Protein AF-A0A963QC70-F1 (afdb_monomer)

Foldseek 3Di:
DDDPVHHDDDFDWDWDVVLWAFQPVPPRHIDTDTFTADPVRHHDPPTVVVVVVVVQVVQVVVVDDDDDDDDDDDFAFPDDPVRCVVVVNPDTHGPDPDDDPPDPVSCVVVVVVNCCVQVRCVNRVNHDDD

Structure (mmCIF, N/CA/C/O backbone):
data_AF-A0A963QC70-F1
#
_entry.id   AF-A0A963QC70-F1
#
loop_
_atom_site.group_PDB
_atom_site.id
_atom_site.type_symbol
_atom_site.label_atom_id
_atom_site.label_alt_id
_atom_site.label_comp_id
_atom_site.label_asym_id
_atom_site.label_entity_id
_atom_site.label_seq_id
_atom_site.pdbx_PDB_ins_code
_atom_site.Cartn_x
_atom_site.Cartn_y
_atom_site.Cartn_z
_atom_site.occupancy
_atom_site.B_iso_or_equiv
_atom_site.auth_seq_id
_atom_site.auth_comp_id
_atom_site.auth_asym_id
_atom_site.auth_atom_id
_atom_site.pdbx_PDB_model_num
ATOM 1 N N . ALA A 1 1 ? 9.496 -6.532 24.627 1.00 61.44 1 ALA A N 1
ATOM 2 C CA . ALA A 1 1 ? 9.927 -5.597 23.567 1.00 61.44 1 ALA A CA 1
ATOM 3 C C . ALA A 1 1 ? 10.618 -6.413 22.484 1.00 61.44 1 ALA A C 1
ATOM 5 O O . ALA A 1 1 ? 11.363 -7.314 22.840 1.00 61.44 1 ALA A O 1
ATOM 6 N N . THR A 1 2 ? 10.335 -6.157 21.206 1.00 69.56 2 THR A N 1
ATOM 7 C CA . THR A 1 2 ? 11.002 -6.816 20.068 1.00 69.56 2 THR A CA 1
ATOM 8 C C . THR A 1 2 ? 12.117 -5.915 19.545 1.00 69.56 2 THR A C 1
ATOM 10 O O . THR A 1 2 ? 11.980 -4.691 19.591 1.00 69.56 2 THR A O 1
ATOM 13 N N . GLY A 1 3 ? 13.211 -6.484 19.046 1.00 75.44 3 GLY A N 1
ATOM 14 C CA . GLY A 1 3 ? 14.312 -5.707 18.475 1.00 75.44 3 GLY A CA 1
ATOM 15 C C . GLY A 1 3 ? 15.633 -6.463 18.474 1.00 75.44 3 GLY A C 1
ATOM 16 O O . GLY A 1 3 ? 15.717 -7.573 18.985 1.00 75.44 3 GLY A O 1
ATOM 17 N N . TRP A 1 4 ? 16.686 -5.835 17.951 1.00 78.75 4 TRP A N 1
ATOM 18 C CA . TRP A 1 4 ? 18.007 -6.448 17.737 1.00 78.75 4 TRP A CA 1
ATOM 19 C C . TRP A 1 4 ? 18.613 -7.156 18.958 1.00 78.75 4 TRP A C 1
ATOM 21 O O . TRP A 1 4 ? 19.391 -8.086 18.798 1.00 78.75 4 TRP A O 1
ATOM 31 N N . GLN A 1 5 ? 18.235 -6.748 20.172 1.00 83.94 5 GLN A N 1
ATOM 32 C CA . GLN A 1 5 ? 18.703 -7.362 21.419 1.00 83.94 5 GLN A CA 1
ATOM 33 C C . GLN A 1 5 ? 17.877 -8.579 21.879 1.00 83.94 5 GLN A C 1
ATOM 35 O O . GLN A 1 5 ? 18.369 -9.374 22.667 1.00 83.94 5 GLN A O 1
ATOM 40 N N . HIS A 1 6 ? 16.622 -8.707 21.435 1.00 79.00 6 HIS A N 1
ATOM 41 C CA . HIS A 1 6 ? 15.651 -9.700 21.935 1.00 79.00 6 HIS A CA 1
ATOM 42 C C . HIS A 1 6 ? 15.057 -10.568 20.809 1.00 79.00 6 HIS A C 1
ATOM 44 O O . HIS A 1 6 ? 14.216 -11.426 21.064 1.00 79.00 6 HIS A O 1
ATOM 50 N N . GLY A 1 7 ? 15.473 -10.328 19.563 1.00 82.31 7 GLY A N 1
ATOM 51 C CA . GLY A 1 7 ? 14.911 -10.945 18.370 1.00 82.31 7 GLY A CA 1
ATOM 52 C C . GLY A 1 7 ? 13.529 -10.404 17.987 1.00 82.31 7 GLY A C 1
ATOM 53 O O . GLY A 1 7 ? 13.002 -9.444 18.566 1.00 82.31 7 GLY A O 1
ATOM 54 N N . PHE A 1 8 ? 12.954 -11.048 16.973 1.00 82.38 8 PHE A N 1
ATOM 55 C CA . PHE A 1 8 ? 11.604 -10.810 16.470 1.00 82.38 8 PHE A CA 1
ATOM 56 C C . PHE A 1 8 ? 10.824 -12.125 16.584 1.00 82.38 8 PHE A C 1
ATOM 58 O O . PHE A 1 8 ? 10.846 -12.917 15.645 1.00 82.38 8 PHE A O 1
ATOM 65 N N . PRO A 1 9 ? 10.231 -12.416 17.756 1.00 85.94 9 PRO A N 1
ATOM 66 C CA . PRO A 1 9 ? 9.439 -13.623 17.935 1.00 85.94 9 PRO A CA 1
ATOM 67 C C . PRO A 1 9 ? 8.168 -13.571 17.086 1.00 85.94 9 PRO A C 1
ATOM 69 O O . PRO A 1 9 ? 7.696 -12.488 16.721 1.00 85.94 9 PRO A O 1
ATOM 72 N N . ASP A 1 10 ? 7.594 -14.745 16.840 1.00 89.69 10 ASP A N 1
ATOM 73 C CA . ASP A 1 10 ? 6.301 -14.871 16.180 1.00 89.69 10 ASP A CA 1
ATOM 74 C C . ASP A 1 10 ? 5.216 -14.075 16.917 1.00 89.69 10 ASP A C 1
ATOM 76 O O . ASP A 1 10 ? 5.202 -13.969 18.148 1.00 89.69 10 ASP A O 1
ATOM 80 N N . ALA A 1 11 ? 4.273 -13.540 16.145 1.00 91.06 11 ALA A N 1
ATOM 81 C CA . ALA A 1 11 ? 3.096 -12.852 16.653 1.00 91.06 11 ALA A CA 1
ATOM 82 C C . ALA A 1 11 ? 1.831 -13.557 16.162 1.00 91.06 11 ALA A C 1
ATOM 84 O O . ALA A 1 11 ? 1.731 -13.946 14.998 1.00 91.06 11 ALA A O 1
ATOM 85 N N . LEU A 1 12 ? 0.831 -13.678 17.038 1.00 95.75 12 LEU A N 1
ATOM 86 C CA . LEU A 1 12 ? -0.485 -14.156 16.629 1.00 95.75 12 LEU A CA 1
ATOM 87 C C . LEU A 1 12 ? -1.162 -13.087 15.773 1.00 95.75 12 LEU A C 1
ATOM 89 O O . LEU A 1 12 ? -1.258 -11.929 16.180 1.00 95.75 12 LEU A O 1
ATOM 93 N N . ALA A 1 13 ? -1.671 -13.484 14.610 1.00 96.19 13 ALA A N 1
ATOM 94 C CA . ALA A 1 13 ? -2.451 -12.626 13.732 1.00 96.19 13 ALA A CA 1
ATOM 95 C C . ALA A 1 13 ? -3.920 -13.062 13.738 1.00 96.19 13 ALA A C 1
ATOM 97 O O . ALA A 1 13 ? -4.235 -14.234 13.539 1.00 96.19 13 ALA A O 1
ATOM 98 N N . ARG A 1 14 ? -4.829 -12.107 13.946 1.00 97.44 14 ARG A N 1
ATOM 99 C CA . ARG A 1 14 ? -6.272 -12.300 13.781 1.00 97.44 14 ARG A CA 1
ATOM 100 C C . ARG A 1 14 ? -6.715 -11.638 12.485 1.00 97.44 14 ARG A C 1
ATOM 102 O O . ARG A 1 14 ? -6.487 -10.443 12.313 1.00 97.44 14 ARG A O 1
ATOM 109 N N . LEU A 1 15 ? -7.354 -12.401 11.602 1.00 97.75 15 LEU A N 1
ATOM 110 C CA . LEU A 1 15 ? -7.885 -11.881 10.342 1.00 97.75 15 LEU A CA 1
ATOM 111 C C . LEU A 1 15 ? -9.098 -10.975 10.581 1.00 97.75 15 LEU A C 1
ATOM 113 O O . LEU A 1 15 ? -9.936 -11.249 11.439 1.00 97.75 15 LEU A O 1
ATOM 117 N N . ASP A 1 16 ? -9.179 -9.911 9.792 1.00 97.44 16 ASP A N 1
ATOM 118 C CA . ASP A 1 16 ? -10.293 -8.973 9.736 1.00 97.44 16 ASP A CA 1
ATOM 119 C C . ASP A 1 16 ? -11.146 -9.307 8.503 1.00 97.44 16 ASP A C 1
ATOM 121 O O . ASP A 1 16 ? -10.790 -8.965 7.371 1.00 97.44 16 ASP A O 1
ATOM 125 N N . LEU A 1 17 ? -12.239 -10.048 8.707 1.00 97.31 17 LEU A N 1
ATOM 126 C CA . LEU A 1 17 ? -13.059 -10.576 7.610 1.00 97.31 17 LEU A CA 1
ATOM 127 C C . LEU A 1 17 ? -13.760 -9.474 6.805 1.00 97.31 17 LEU A C 1
ATOM 129 O O . LEU A 1 17 ? -14.027 -9.673 5.622 1.00 97.31 17 LEU A O 1
ATOM 133 N N . ASP A 1 18 ? -13.964 -8.293 7.392 1.00 97.69 18 ASP A N 1
ATOM 134 C CA . ASP A 1 18 ? -14.555 -7.140 6.702 1.00 97.69 18 ASP A CA 1
ATOM 135 C C . ASP A 1 18 ? -13.622 -6.579 5.614 1.00 97.69 18 ASP A C 1
ATOM 137 O O . ASP A 1 18 ? -14.042 -5.833 4.731 1.00 97.69 18 ASP A O 1
ATOM 141 N N . THR A 1 19 ? -12.342 -6.965 5.640 1.00 97.25 19 THR A N 1
ATOM 142 C CA . THR A 1 19 ? -11.330 -6.543 4.659 1.00 97.25 19 THR A CA 1
ATOM 143 C C . THR A 1 19 ? -11.175 -7.507 3.481 1.00 97.25 19 THR A C 1
ATOM 145 O O . THR A 1 19 ? -10.269 -7.332 2.664 1.00 97.25 19 THR A O 1
ATOM 148 N N . ALA A 1 20 ? -12.047 -8.515 3.380 1.00 97.25 20 ALA A N 1
ATOM 149 C CA . ALA A 1 20 ? -11.987 -9.542 2.348 1.00 97.25 20 ALA A CA 1
ATOM 150 C C . ALA A 1 20 ? -12.027 -8.965 0.919 1.00 97.25 20 ALA A C 1
ATOM 152 O O . ALA A 1 20 ? -12.945 -8.230 0.511 1.00 97.25 20 ALA A O 1
ATOM 153 N N . ARG A 1 21 ? -11.035 -9.364 0.123 1.00 97.19 21 ARG A N 1
ATOM 154 C CA . ARG A 1 21 ? -10.925 -9.083 -1.315 1.00 97.19 21 ARG A CA 1
ATOM 155 C C . ARG A 1 21 ? -10.125 -10.184 -2.007 1.00 97.19 21 ARG A C 1
ATOM 157 O O . ARG A 1 21 ? -9.378 -10.892 -1.349 1.00 97.19 21 ARG A O 1
ATOM 164 N N . ASN A 1 22 ? -10.265 -10.309 -3.322 1.00 97.88 22 ASN A N 1
ATOM 165 C CA . ASN A 1 22 ? -9.528 -11.295 -4.115 1.00 97.88 22 ASN A CA 1
ATOM 166 C C . ASN A 1 22 ? -8.469 -10.579 -4.944 1.00 97.88 22 ASN A C 1
ATOM 168 O O . ASN A 1 22 ? -8.766 -9.520 -5.489 1.00 97.88 22 ASN A O 1
ATOM 172 N N . ILE A 1 23 ? -7.265 -11.139 -5.044 1.00 98.00 23 ILE A N 1
ATOM 173 C CA . ILE A 1 23 ? -6.161 -10.556 -5.815 1.00 98.00 23 ILE A CA 1
ATOM 174 C C . ILE A 1 23 ? -6.367 -10.876 -7.309 1.00 98.00 23 ILE A C 1
ATOM 176 O O . ILE A 1 23 ? -6.202 -12.031 -7.707 1.00 98.00 23 ILE A O 1
ATOM 180 N N . PRO A 1 24 ? -6.720 -9.896 -8.163 1.00 97.31 24 PRO A N 1
ATOM 181 C CA . PRO A 1 24 ? -7.147 -10.186 -9.534 1.00 97.31 24 PRO A CA 1
ATOM 182 C C . PRO A 1 24 ? -5.996 -10.633 -10.449 1.00 97.31 24 PRO A C 1
ATOM 184 O O . PRO A 1 24 ? -6.232 -11.361 -11.409 1.00 97.31 24 PRO A O 1
ATOM 187 N N . TRP A 1 25 ? -4.754 -10.249 -10.142 1.00 96.06 25 TRP A N 1
ATOM 188 C CA . TRP A 1 25 ? -3.552 -10.672 -10.878 1.00 96.06 25 TRP A CA 1
ATOM 189 C C . TRP A 1 25 ? -2.920 -11.970 -10.358 1.00 96.06 25 TRP A C 1
ATOM 191 O O . TRP A 1 25 ? -1.937 -12.432 -10.926 1.00 96.06 25 TRP A O 1
ATOM 201 N N . ASP A 1 26 ? -3.469 -12.565 -9.299 1.00 97.12 26 ASP A N 1
ATOM 202 C CA . ASP A 1 26 ? -2.945 -13.785 -8.680 1.00 97.12 26 ASP A CA 1
ATOM 203 C C . ASP A 1 26 ? -4.076 -14.800 -8.500 1.00 97.12 26 ASP A C 1
ATOM 205 O O . ASP A 1 26 ? -4.532 -15.050 -7.393 1.00 97.12 26 ASP A O 1
ATOM 209 N N . ALA A 1 27 ? -4.617 -15.306 -9.612 1.00 96.75 27 ALA A N 1
ATOM 210 C CA . ALA A 1 27 ? -5.639 -16.362 -9.637 1.00 96.75 27 ALA A CA 1
ATOM 211 C C . ALA A 1 27 ? -6.865 -16.135 -8.717 1.00 96.75 27 ALA A C 1
ATOM 213 O O . ALA A 1 27 ? -7.510 -17.095 -8.296 1.00 96.75 27 ALA A O 1
ATOM 214 N N . ASN A 1 28 ? -7.225 -14.878 -8.430 1.00 96.38 28 ASN A N 1
ATOM 215 C CA . ASN A 1 28 ? -8.258 -14.514 -7.454 1.00 96.38 28 ASN A CA 1
ATOM 216 C C . ASN A 1 28 ? -7.992 -15.038 -6.030 1.00 96.38 28 ASN A C 1
ATOM 218 O O . ASN A 1 28 ? -8.942 -15.301 -5.288 1.00 96.38 28 ASN A O 1
ATOM 222 N N . THR A 1 29 ? -6.724 -15.159 -5.627 1.00 98.31 29 THR A N 1
ATOM 223 C CA . THR A 1 29 ? -6.319 -15.554 -4.274 1.00 98.31 29 THR A CA 1
ATOM 224 C C . THR A 1 29 ? -7.035 -14.692 -3.221 1.00 98.31 29 THR A C 1
ATOM 226 O O . THR A 1 29 ? -6.991 -13.458 -3.310 1.00 98.31 29 THR A O 1
ATOM 229 N N . PRO A 1 30 ? -7.691 -15.299 -2.211 1.00 97.75 30 PRO A N 1
ATOM 230 C CA . PRO A 1 30 ? -8.300 -14.561 -1.110 1.00 97.75 30 PRO A CA 1
ATOM 231 C C . PRO A 1 30 ? -7.265 -13.771 -0.301 1.00 97.75 30 PRO A C 1
ATOM 233 O O . PRO A 1 30 ? -6.253 -14.309 0.143 1.00 97.75 30 PRO A O 1
ATOM 236 N N . PHE A 1 31 ? -7.552 -12.497 -0.058 1.00 98.00 31 PHE A N 1
ATOM 237 C CA . PHE A 1 31 ? -6.723 -11.569 0.701 1.00 98.00 31 PHE A CA 1
ATOM 238 C C . PHE A 1 31 ? -7.513 -10.969 1.864 1.00 98.00 31 PHE A C 1
ATOM 240 O O . PHE A 1 31 ? -8.644 -10.501 1.705 1.00 98.00 31 PHE A O 1
ATOM 247 N N . PHE A 1 32 ? -6.862 -10.914 3.024 1.00 97.88 32 PHE A N 1
ATOM 248 C CA . PHE A 1 32 ? -7.389 -10.330 4.253 1.00 97.88 32 PHE A CA 1
ATOM 249 C C . PHE A 1 32 ? -6.292 -9.523 4.937 1.00 97.88 32 PHE A C 1
ATOM 251 O O . PHE A 1 32 ? -5.121 -9.905 4.931 1.00 97.88 32 PHE A O 1
ATOM 258 N N . LEU A 1 33 ? -6.672 -8.426 5.580 1.00 97.56 33 LEU A N 1
ATOM 259 C CA . LEU A 1 33 ? -5.806 -7.744 6.530 1.00 97.56 33 LEU A CA 1
ATOM 260 C C . LEU A 1 33 ? -5.925 -8.430 7.892 1.00 97.56 33 LEU A C 1
ATOM 262 O O . LEU A 1 33 ? -6.994 -8.898 8.277 1.00 97.56 33 LEU A O 1
ATOM 266 N N . GLY A 1 34 ? -4.819 -8.481 8.628 1.00 97.19 34 GLY A N 1
ATOM 267 C CA . GLY A 1 34 ? -4.773 -9.046 9.972 1.00 97.19 34 GLY A CA 1
ATOM 268 C C . GLY A 1 34 ? -4.268 -8.039 10.995 1.00 97.19 34 GLY A C 1
ATOM 269 O O . GLY A 1 34 ? -3.446 -7.179 10.682 1.00 97.19 34 GLY A O 1
ATOM 270 N N . ASP A 1 35 ? -4.742 -8.168 12.229 1.00 97.62 35 ASP A N 1
ATOM 271 C CA . ASP A 1 35 ? -4.213 -7.446 13.380 1.00 97.62 35 ASP A CA 1
ATOM 272 C C . ASP A 1 35 ? -3.364 -8.393 14.227 1.00 97.62 35 ASP A C 1
ATOM 274 O O . ASP A 1 35 ? -3.793 -9.509 14.530 1.00 97.62 35 ASP A O 1
ATOM 278 N N . PHE A 1 36 ? -2.188 -7.946 14.674 1.00 96.81 36 PHE A N 1
ATOM 279 C CA . PHE A 1 36 ? -1.457 -8.715 15.679 1.00 96.81 36 PHE A CA 1
ATOM 280 C C . PHE A 1 36 ? -2.153 -8.591 17.031 1.00 96.81 36 PHE A C 1
ATOM 282 O O . PHE A 1 36 ? -2.588 -7.499 17.424 1.00 96.81 36 PHE A O 1
ATOM 289 N N . VAL A 1 37 ? -2.240 -9.707 17.743 1.00 96.88 37 VAL A N 1
ATOM 290 C CA . VAL A 1 37 ? -2.875 -9.829 19.057 1.00 96.88 37 VAL A CA 1
ATOM 291 C C . VAL A 1 37 ? -1.950 -10.560 20.024 1.00 96.88 37 VAL A C 1
ATOM 293 O O . VAL A 1 37 ? -1.099 -11.348 19.620 1.00 96.88 37 VAL A O 1
ATOM 296 N N . ASN A 1 38 ? -2.107 -10.284 21.314 1.00 95.38 38 ASN A N 1
ATOM 297 C CA . ASN A 1 38 ? -1.474 -11.074 22.363 1.00 95.38 38 ASN A CA 1
ATOM 298 C C . ASN A 1 38 ? -2.190 -12.433 22.503 1.00 95.38 38 ASN A C 1
ATOM 300 O O . ASN A 1 38 ? -3.272 -12.638 21.948 1.00 95.38 38 ASN A O 1
ATOM 304 N N . ALA A 1 39 ? -1.610 -13.357 23.274 1.00 94.44 39 ALA A N 1
ATOM 305 C CA . ALA A 1 39 ? -2.185 -14.688 23.509 1.00 94.44 39 ALA A CA 1
ATOM 306 C C . ALA A 1 39 ? -3.583 -14.654 24.158 1.00 94.44 39 ALA A C 1
ATOM 308 O O . ALA A 1 39 ? -4.411 -15.516 23.887 1.00 94.44 39 ALA A O 1
ATOM 309 N N . ASP A 1 40 ? -3.870 -13.628 24.962 1.00 95.38 40 ASP A N 1
ATOM 310 C CA . ASP A 1 40 ? -5.187 -13.374 25.565 1.00 95.38 40 ASP A CA 1
ATOM 311 C C . ASP A 1 40 ? -6.179 -12.686 24.602 1.00 95.38 40 ASP A C 1
ATOM 313 O O . ASP A 1 40 ? -7.302 -12.345 24.971 1.00 95.38 40 ASP A O 1
ATOM 317 N N . GLY A 1 41 ? -5.765 -12.451 23.354 1.00 94.75 41 GLY A N 1
ATOM 318 C CA . GLY A 1 41 ? -6.559 -11.796 22.327 1.00 94.75 41 GLY A CA 1
ATOM 319 C C . GLY A 1 41 ? -6.617 -10.271 22.426 1.00 94.75 41 GLY A C 1
ATOM 320 O O . GLY A 1 41 ? -7.319 -9.662 21.610 1.00 94.75 41 GLY A O 1
ATOM 321 N N . THR A 1 42 ? -5.906 -9.650 23.373 1.00 96.06 42 THR A N 1
ATOM 322 C CA . THR A 1 42 ? -5.816 -8.190 23.489 1.00 96.06 42 THR A CA 1
ATOM 323 C C . THR A 1 42 ? -4.937 -7.581 22.387 1.00 96.06 42 THR A C 1
ATOM 325 O O . THR A 1 42 ? -4.125 -8.276 21.766 1.00 96.06 42 THR A O 1
ATOM 328 N N . PRO A 1 43 ? -5.079 -6.271 22.110 1.00 96.06 43 PRO A N 1
ATOM 329 C CA . PRO A 1 43 ? -4.246 -5.571 21.145 1.00 96.06 43 PRO A CA 1
ATOM 330 C C . PRO A 1 43 ? -2.736 -5.712 21.337 1.00 96.06 43 PRO A C 1
ATOM 332 O O . PRO A 1 43 ? -2.196 -5.290 22.359 1.00 96.06 43 PRO A O 1
ATOM 335 N N . HIS A 1 44 ? -2.031 -6.192 20.310 1.00 94.56 44 HIS A N 1
ATOM 336 C CA . HIS A 1 44 ? -0.570 -6.207 20.328 1.00 94.56 44 HIS A CA 1
ATOM 337 C C . HI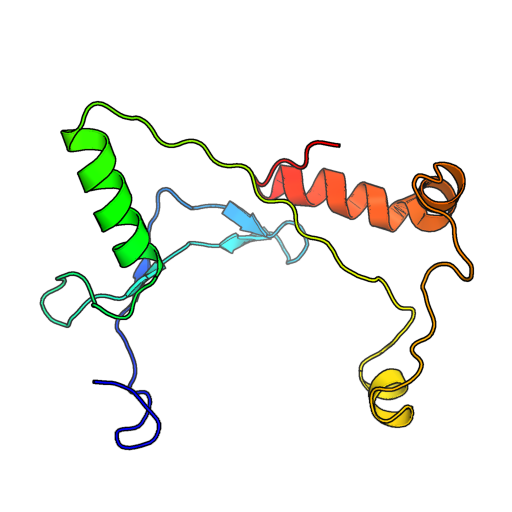S A 1 44 ? -0.013 -4.800 20.065 1.00 94.56 44 HIS A C 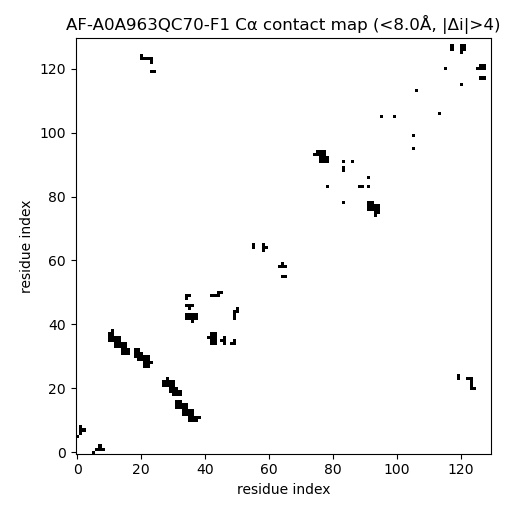1
ATOM 339 O O . HIS A 1 44 ? -0.386 -4.130 19.094 1.00 94.56 44 HIS A O 1
ATOM 345 N N . ALA A 1 45 ? 0.903 -4.335 20.916 1.00 91.69 45 ALA A N 1
ATOM 346 C CA . ALA A 1 45 ? 1.370 -2.946 20.909 1.00 91.69 45 ALA A CA 1
ATOM 347 C C . ALA A 1 45 ? 2.120 -2.557 19.621 1.00 91.69 45 ALA A C 1
ATOM 349 O O . ALA A 1 45 ? 1.992 -1.423 19.158 1.00 91.69 45 ALA A O 1
ATOM 350 N N . GLN A 1 46 ? 2.852 -3.502 19.025 1.00 91.31 46 GLN A N 1
ATOM 351 C CA . GLN A 1 46 ? 3.647 -3.306 17.806 1.00 91.31 46 GLN A CA 1
ATOM 352 C C . GLN A 1 46 ? 2.822 -3.402 16.514 1.00 91.31 46 GLN A C 1
ATOM 354 O O . GLN A 1 46 ? 3.374 -3.255 15.429 1.00 91.31 46 GLN A O 1
ATOM 359 N N . CYS A 1 47 ? 1.511 -3.651 16.591 1.00 95.50 47 CYS A N 1
ATOM 360 C CA . CYS A 1 47 ? 0.676 -3.703 15.398 1.00 95.50 47 CYS A CA 1
ATOM 361 C C . CYS A 1 47 ? 0.311 -2.285 14.911 1.00 95.50 47 CYS A C 1
ATOM 363 O O . CYS A 1 47 ? -0.419 -1.569 15.612 1.00 95.50 47 CYS A O 1
ATOM 365 N N . PRO A 1 48 ? 0.727 -1.877 13.699 1.00 96.31 48 PRO A N 1
ATOM 366 C CA . PRO A 1 48 ? 0.419 -0.550 13.169 1.00 96.31 48 PRO A CA 1
ATOM 367 C C . PRO A 1 48 ? -1.085 -0.340 12.937 1.00 96.31 48 PRO A C 1
ATOM 369 O O . PRO A 1 48 ? -1.606 0.735 13.230 1.00 96.31 48 PRO A O 1
ATOM 372 N N . ARG A 1 49 ? -1.829 -1.375 12.518 1.00 97.38 49 ARG A N 1
ATOM 373 C CA . ARG A 1 49 ? -3.296 -1.296 12.373 1.00 97.38 49 ARG A CA 1
ATOM 374 C C . ARG A 1 49 ? -3.997 -1.034 13.704 1.00 97.38 49 ARG A C 1
ATOM 376 O O . ARG A 1 49 ? -4.916 -0.221 13.770 1.00 97.38 49 ARG A O 1
ATOM 383 N N . GLN A 1 50 ? -3.526 -1.652 14.786 1.00 96.94 50 GLN A N 1
ATOM 384 C CA . GLN A 1 50 ? -4.053 -1.395 16.130 1.00 96.94 50 GLN A CA 1
ATOM 385 C C . GLN A 1 50 ? -3.711 0.024 16.599 1.00 96.94 50 GLN A C 1
ATOM 387 O O . GLN A 1 50 ? -4.530 0.667 17.254 1.00 96.94 50 GLN A O 1
ATOM 392 N N . ALA A 1 51 ? -2.532 0.543 16.239 1.00 97.12 51 ALA A N 1
ATOM 393 C CA . ALA A 1 51 ? -2.183 1.940 16.486 1.00 97.12 51 ALA A CA 1
ATOM 394 C C . ALA A 1 51 ? -3.137 2.903 15.766 1.00 97.12 51 ALA A C 1
ATOM 396 O O . ALA A 1 51 ? -3.678 3.801 16.414 1.00 97.12 51 ALA A O 1
ATOM 397 N N . LEU A 1 52 ? -3.433 2.659 14.485 1.00 97.06 52 LEU A N 1
ATOM 398 C CA . LEU A 1 52 ? -4.414 3.436 13.726 1.00 97.06 52 LEU A CA 1
ATOM 399 C C . LEU A 1 52 ? -5.806 3.375 14.375 1.00 97.06 52 LEU A C 1
ATOM 401 O O . LEU A 1 52 ? -6.383 4.419 14.672 1.00 97.06 52 LEU A O 1
ATOM 405 N N . LYS A 1 53 ? -6.312 2.176 14.701 1.00 96.62 53 LYS A N 1
ATOM 406 C CA . LYS A 1 53 ? -7.609 1.994 15.384 1.00 96.62 53 LYS A CA 1
ATOM 407 C C . LYS A 1 53 ? -7.687 2.781 16.704 1.00 96.62 53 LYS A C 1
ATOM 409 O O . LYS A 1 53 ? -8.730 3.355 17.012 1.00 96.62 53 LYS A O 1
ATOM 414 N N . ARG A 1 54 ? -6.595 2.861 17.482 1.00 97.06 54 ARG A N 1
ATOM 415 C CA . ARG A 1 54 ? -6.543 3.683 18.711 1.00 97.06 54 ARG A CA 1
ATOM 416 C C . ARG A 1 54 ? -6.652 5.179 18.422 1.00 97.06 54 ARG A C 1
ATOM 418 O O . ARG A 1 54 ? -7.345 5.875 19.159 1.00 97.06 54 ARG A O 1
ATOM 425 N N . VAL A 1 55 ? -5.967 5.676 17.392 1.00 97.62 55 VAL A N 1
ATOM 426 C CA . VAL A 1 55 ? -6.017 7.097 17.008 1.00 97.62 55 VAL A CA 1
ATOM 427 C C . VAL A 1 55 ? -7.403 7.466 16.479 1.00 97.62 55 VAL A C 1
ATOM 429 O O . VAL A 1 55 ? -7.966 8.461 16.928 1.00 97.62 55 VAL A O 1
ATOM 432 N N . LEU A 1 56 ? -8.004 6.625 15.633 1.00 97.88 56 LEU A N 1
ATOM 433 C CA . LEU A 1 56 ? -9.360 6.838 15.116 1.00 97.88 56 LEU A CA 1
ATOM 434 C C . LEU A 1 56 ? -10.402 6.892 16.242 1.00 97.88 56 LEU A C 1
ATOM 436 O O . LEU A 1 56 ? -11.187 7.831 16.294 1.00 97.88 56 LEU A O 1
ATOM 440 N N . LYS A 1 57 ? -10.335 5.979 17.223 1.00 97.88 57 LYS A N 1
ATOM 441 C CA . LYS A 1 57 ? -11.211 6.023 18.412 1.00 97.88 57 LYS A CA 1
ATOM 442 C C . LYS A 1 57 ? -11.049 7.301 19.240 1.00 97.88 57 LYS A C 1
ATOM 444 O O . LYS A 1 57 ? -11.984 7.715 19.919 1.00 97.88 57 LYS A O 1
ATOM 449 N N . ARG A 1 58 ? -9.859 7.913 19.254 1.00 98.38 58 ARG A N 1
ATOM 450 C CA . ARG A 1 58 ? -9.650 9.206 19.929 1.00 98.38 58 ARG A CA 1
ATOM 451 C C . ARG A 1 58 ? -10.313 10.341 19.153 1.00 98.38 58 ARG A C 1
ATOM 453 O O . ARG A 1 58 ? -10.963 11.165 19.782 1.00 98.38 58 ARG A O 1
ATOM 460 N N . ALA A 1 59 ? -10.177 10.355 17.827 1.00 98.44 59 ALA A N 1
ATOM 461 C CA . ALA A 1 59 ? -10.827 11.340 16.964 1.00 98.44 59 ALA A CA 1
ATOM 462 C C . ALA A 1 59 ? -12.361 11.248 17.049 1.00 98.44 59 ALA A C 1
ATOM 464 O O . ALA A 1 59 ? -13.026 12.263 17.237 1.00 98.44 59 ALA A O 1
ATOM 465 N N . GLU A 1 60 ? -12.905 10.031 17.037 1.00 98.44 60 GLU A N 1
ATOM 466 C CA . GLU A 1 60 ? -14.341 9.771 17.182 1.00 98.44 60 GLU A CA 1
ATOM 467 C C . GLU A 1 60 ? -14.894 10.324 18.506 1.00 98.44 60 GLU A C 1
ATOM 469 O O . GLU A 1 60 ? -15.894 11.036 18.514 1.00 98.44 60 GLU A O 1
ATOM 474 N N . LYS A 1 61 ? -14.198 10.096 19.632 1.00 98.56 61 LYS A N 1
ATOM 475 C CA . LYS A 1 61 ? -14.573 10.660 20.946 1.00 98.56 61 LYS A CA 1
ATOM 476 C C . LYS A 1 61 ? -14.571 12.189 20.985 1.00 98.56 61 LYS A C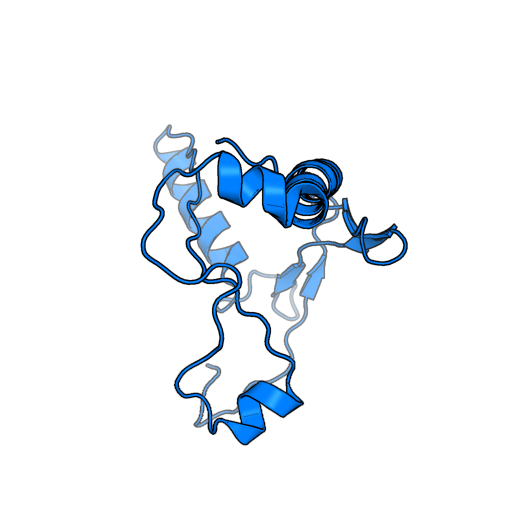 1
ATOM 478 O O . LYS A 1 61 ? -15.212 12.770 21.854 1.00 98.56 61 LYS A O 1
ATOM 483 N N . MET A 1 62 ? -13.827 12.826 20.086 1.00 98.44 62 MET A N 1
ATOM 484 C CA . MET A 1 62 ? -13.783 14.279 19.929 1.00 98.44 62 MET A CA 1
ATOM 485 C C . MET A 1 62 ? -14.846 14.795 18.943 1.00 98.44 62 MET A C 1
ATOM 487 O O . MET A 1 62 ? -14.930 16.001 18.738 1.00 98.44 62 MET A O 1
ATOM 491 N N . GLY A 1 63 ? -15.656 13.911 18.347 1.00 98.56 63 GLY A N 1
ATOM 492 C CA . GLY A 1 63 ? -16.694 14.259 17.375 1.00 98.56 63 GLY A CA 1
ATOM 493 C C . GLY A 1 63 ? -16.205 14.350 15.926 1.00 98.56 63 GLY A C 1
ATOM 494 O O . GLY A 1 63 ? -16.908 14.921 15.095 1.00 98.56 63 GLY A O 1
ATOM 495 N N . PHE A 1 64 ? -15.024 13.810 15.602 1.00 98.38 64 PHE A N 1
ATOM 496 C CA . PHE A 1 64 ? -14.462 13.850 14.248 1.00 98.38 64 PHE A CA 1
ATOM 497 C C . PHE A 1 64 ? -14.552 12.499 13.531 1.00 98.38 64 PHE A C 1
ATOM 499 O O . PHE A 1 64 ? -14.284 11.451 14.118 1.00 98.38 64 PHE A O 1
ATOM 506 N N . SER A 1 65 ? -14.825 12.549 12.225 1.00 97.50 65 SER A N 1
ATOM 507 C CA . SER A 1 65 ? -14.614 11.437 11.294 1.00 97.50 65 SER A CA 1
ATOM 508 C C . SER A 1 65 ? -13.387 11.736 10.433 1.00 97.50 65 SER A C 1
ATOM 510 O O . SER A 1 65 ? -13.289 12.816 9.853 1.00 97.50 65 SER A O 1
ATOM 512 N N . VAL A 1 66 ? -12.429 10.809 10.383 1.00 97.31 66 VAL A N 1
ATOM 513 C CA . VAL A 1 66 ? -11.159 10.997 9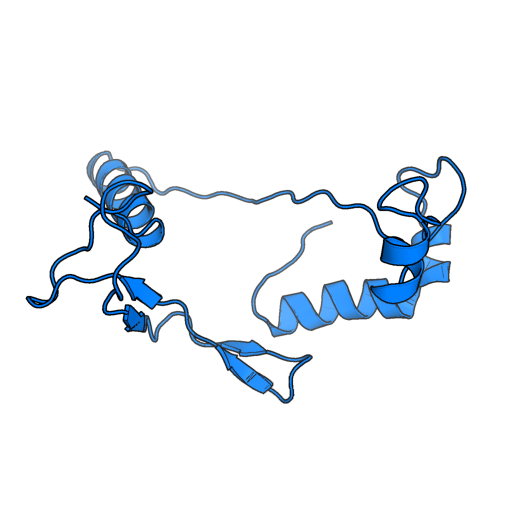.665 1.00 97.31 66 VAL A CA 1
ATOM 514 C C . VAL A 1 66 ? -11.269 10.404 8.264 1.00 97.31 66 VAL A C 1
ATOM 516 O O . VAL A 1 66 ? -11.585 9.226 8.114 1.00 97.31 66 VAL A O 1
ATOM 519 N N . MET A 1 67 ? -10.945 11.205 7.251 1.00 96.19 67 MET A N 1
ATOM 520 C CA . MET A 1 67 ? -10.848 10.788 5.851 1.00 96.19 67 MET A CA 1
ATOM 521 C C . MET A 1 67 ? -9.451 11.135 5.334 1.00 96.19 67 MET A C 1
ATOM 523 O O . MET A 1 67 ? -8.930 12.203 5.648 1.00 96.19 67 MET A O 1
ATOM 527 N N . THR A 1 68 ? -8.828 10.230 4.578 1.00 94.38 68 THR A N 1
ATOM 528 C CA . THR A 1 68 ? -7.480 10.427 4.025 1.00 94.38 68 THR A CA 1
ATOM 529 C C . THR A 1 68 ? -7.367 9.768 2.657 1.00 94.38 68 THR A C 1
ATOM 531 O O . THR A 1 68 ? -7.895 8.674 2.458 1.00 94.38 68 THR A O 1
ATOM 534 N N . GLY A 1 69 ? -6.658 10.427 1.743 1.00 93.56 69 GLY A N 1
ATOM 535 C CA . GLY A 1 69 ? -6.152 9.849 0.499 1.00 93.56 69 GLY A CA 1
ATOM 536 C C . GLY A 1 69 ? -4.648 9.614 0.620 1.00 93.56 69 GLY A C 1
ATOM 537 O O . GLY A 1 69 ? -3.998 10.231 1.466 1.00 93.56 69 GLY A O 1
ATOM 538 N N . MET A 1 70 ? -4.109 8.693 -0.175 1.00 93.81 70 MET A N 1
ATOM 539 C CA . MET A 1 70 ? -2.676 8.407 -0.212 1.00 93.81 70 MET A CA 1
ATOM 540 C C . MET A 1 70 ? -2.165 8.620 -1.630 1.00 93.81 70 MET A C 1
ATOM 542 O O . MET A 1 70 ? -2.650 7.977 -2.556 1.00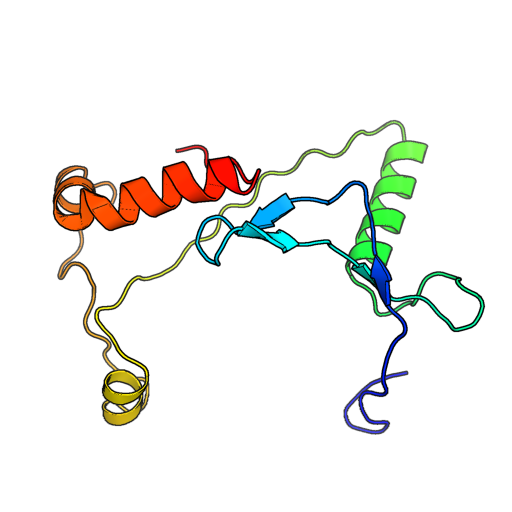 93.81 70 MET A O 1
ATOM 546 N N . GLU A 1 71 ? -1.161 9.478 -1.775 1.00 94.75 71 GLU A N 1
ATOM 547 C CA . GLU A 1 71 ? -0.431 9.665 -3.025 1.00 94.75 71 GLU A CA 1
ATOM 548 C C . GLU A 1 71 ? 0.898 8.918 -2.920 1.00 94.75 71 GLU A C 1
ATOM 550 O O . GLU A 1 71 ? 1.748 9.236 -2.087 1.00 94.75 71 GLU A O 1
ATOM 555 N N . PHE A 1 72 ? 1.048 7.873 -3.731 1.00 92.81 72 PHE A N 1
ATOM 556 C CA . PHE A 1 72 ? 2.294 7.126 -3.838 1.00 92.81 72 PHE A CA 1
ATOM 557 C C . PHE A 1 72 ? 2.979 7.504 -5.143 1.00 92.81 72 PHE A C 1
ATOM 559 O O . PHE A 1 72 ? 2.402 7.339 -6.213 1.00 92.81 72 PHE A O 1
ATOM 566 N N . GLU A 1 73 ? 4.224 7.960 -5.056 1.00 93.38 73 GLU A N 1
ATOM 567 C CA . GLU A 1 73 ? 5.073 8.193 -6.220 1.00 93.38 73 GLU A CA 1
ATOM 568 C C . GLU A 1 73 ? 6.096 7.065 -6.351 1.00 93.38 73 GLU A C 1
ATOM 570 O O . GLU A 1 73 ? 6.692 6.619 -5.367 1.00 93.38 73 GLU A O 1
ATOM 575 N N . TRP A 1 74 ? 6.307 6.591 -7.578 1.00 93.00 74 TRP A N 1
ATOM 576 C CA . TRP A 1 74 ? 7.303 5.568 -7.875 1.00 93.00 74 TRP A CA 1
ATOM 577 C C . TRP A 1 74 ? 7.916 5.764 -9.261 1.00 93.00 74 TRP A C 1
ATOM 579 O O . TRP A 1 74 ? 7.372 6.449 -10.127 1.00 93.00 74 TRP A O 1
ATOM 589 N N . PHE A 1 75 ? 9.061 5.118 -9.477 1.00 91.38 75 PHE A N 1
ATOM 590 C CA . PHE A 1 75 ? 9.741 5.073 -10.766 1.00 91.38 75 PHE A CA 1
ATOM 591 C C . PHE A 1 75 ?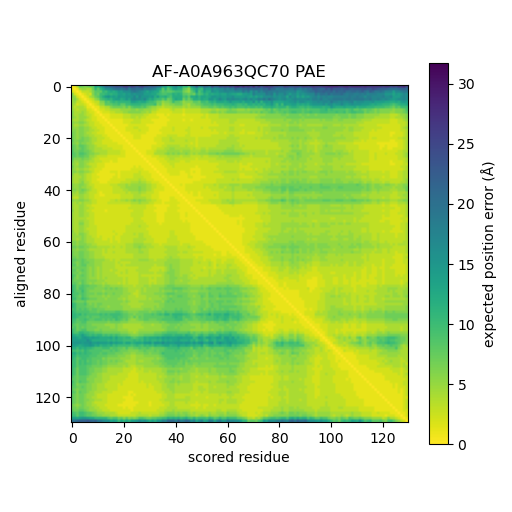 9.578 3.688 -11.390 1.00 91.38 75 PHE A C 1
ATOM 593 O O . PHE A 1 75 ? 9.698 2.676 -10.702 1.00 91.38 75 PHE A O 1
ATOM 600 N N . ASN A 1 76 ? 9.331 3.645 -12.700 1.00 92.38 76 ASN A N 1
ATOM 601 C CA . ASN A 1 76 ? 9.236 2.400 -13.457 1.00 92.38 76 ASN A CA 1
ATOM 602 C C . ASN A 1 76 ? 10.507 2.205 -14.290 1.00 92.38 76 ASN A C 1
ATOM 604 O O . ASN A 1 76 ? 10.916 3.098 -15.044 1.00 92.38 76 ASN A O 1
ATOM 608 N N . PHE A 1 77 ? 11.108 1.024 -14.174 1.00 93.94 77 PHE A N 1
ATOM 609 C CA . PHE A 1 77 ? 12.345 0.661 -14.857 1.00 93.94 77 PHE A CA 1
ATOM 610 C C . PHE A 1 77 ? 12.153 -0.607 -15.692 1.00 93.94 77 PHE A C 1
ATOM 612 O O . PHE A 1 77 ? 11.370 -1.482 -15.333 1.00 93.94 77 PHE A O 1
ATOM 619 N N . LEU A 1 78 ? 12.891 -0.711 -16.796 1.00 94.19 78 LEU A N 1
ATOM 620 C CA . LEU A 1 78 ? 12.988 -1.916 -17.623 1.00 94.19 78 LEU A CA 1
ATOM 621 C C . LEU A 1 78 ? 14.072 -2.835 -17.059 1.00 94.19 78 LEU A C 1
ATOM 623 O O . LEU A 1 78 ? 15.067 -3.120 -17.720 1.00 94.19 78 LEU A O 1
ATOM 627 N N . GLU A 1 79 ? 13.900 -3.242 -15.805 1.00 96.00 79 GLU A N 1
ATOM 628 C CA . GLU A 1 79 ? 14.852 -4.095 -15.103 1.00 96.00 79 GLU A CA 1
ATOM 629 C C . GLU A 1 79 ? 14.218 -5.422 -14.696 1.00 96.00 79 GLU A C 1
ATOM 631 O O . GLU A 1 79 ? 13.055 -5.503 -14.309 1.00 96.00 79 GLU A O 1
ATOM 636 N N . THR A 1 80 ? 15.045 -6.456 -14.742 1.00 96.50 80 THR A N 1
ATOM 637 C CA . THR A 1 80 ? 14.849 -7.734 -14.057 1.00 96.50 80 THR A CA 1
ATOM 638 C C . THR A 1 80 ? 15.696 -7.737 -12.782 1.00 96.50 80 THR A C 1
ATOM 640 O O . THR A 1 80 ? 16.635 -6.936 -12.679 1.00 96.50 80 THR A O 1
ATOM 643 N N . PRO A 1 81 ? 15.434 -8.628 -11.809 1.00 96.31 81 PRO A N 1
ATOM 644 C CA . PRO A 1 81 ? 16.336 -8.807 -10.673 1.00 96.31 81 PRO A CA 1
ATOM 645 C C . PRO A 1 81 ? 17.796 -9.021 -11.106 1.00 96.31 81 PRO A C 1
ATOM 647 O O . PRO A 1 81 ? 18.707 -8.433 -10.522 1.00 96.31 81 PRO A O 1
ATOM 650 N N . GLU A 1 82 ? 18.020 -9.792 -12.173 1.00 97.81 82 GLU A N 1
ATOM 651 C CA . GLU A 1 82 ? 19.343 -10.107 -12.710 1.00 97.81 82 GLU A CA 1
ATOM 652 C C . GLU A 1 82 ? 20.014 -8.886 -13.348 1.00 97.81 82 GLU A C 1
ATOM 654 O O . GLU A 1 82 ? 21.174 -8.595 -13.047 1.00 97.81 82 GLU A O 1
ATOM 659 N N . SER A 1 83 ? 19.302 -8.142 -14.204 1.00 96.81 83 SER A N 1
ATOM 660 C CA . SER A 1 83 ? 19.864 -6.948 -14.853 1.00 96.81 83 SER A CA 1
ATOM 661 C C . SER A 1 83 ? 20.148 -5.834 -13.847 1.00 96.81 83 SER A C 1
ATOM 663 O O . SER A 1 83 ? 21.167 -5.150 -13.959 1.00 96.81 83 SER A O 1
ATOM 665 N N . TRP A 1 84 ? 19.316 -5.708 -12.811 1.00 96.06 84 TRP A N 1
ATOM 666 C CA . TRP A 1 84 ? 19.534 -4.745 -11.740 1.00 96.06 84 TRP A CA 1
ATOM 667 C C . TRP A 1 84 ? 20.743 -5.097 -10.871 1.00 96.06 84 TRP A C 1
ATOM 669 O O . TRP A 1 84 ? 21.576 -4.235 -10.572 1.00 96.06 84 TRP A O 1
ATOM 679 N N . ALA A 1 85 ? 20.886 -6.377 -10.516 1.00 96.50 85 ALA A N 1
ATOM 680 C CA . ALA A 1 85 ? 22.039 -6.870 -9.774 1.00 96.50 85 ALA A CA 1
ATOM 681 C C . ALA A 1 85 ? 23.343 -6.721 -10.575 1.00 96.50 85 ALA A C 1
ATOM 683 O O . ALA A 1 85 ? 24.352 -6.282 -10.023 1.00 96.50 85 ALA A O 1
ATOM 684 N N . ALA A 1 86 ? 23.322 -7.011 -11.882 1.00 97.19 86 ALA A N 1
ATOM 685 C CA . ALA A 1 86 ? 24.472 -6.819 -12.768 1.00 97.19 86 ALA A CA 1
ATOM 686 C C . ALA A 1 86 ? 24.924 -5.349 -12.832 1.00 97.19 86 ALA A C 1
ATOM 688 O O . ALA A 1 86 ? 26.115 -5.067 -12.952 1.00 97.19 86 ALA A O 1
ATOM 689 N N . LYS A 1 87 ? 23.980 -4.412 -12.688 1.00 97.31 87 LYS A N 1
ATOM 690 C CA . LYS A 1 87 ? 24.238 -2.971 -12.573 1.00 97.31 87 LYS A CA 1
ATOM 691 C C . LYS A 1 87 ? 24.615 -2.516 -11.162 1.00 97.31 87 LYS A C 1
ATOM 693 O O . LYS A 1 87 ? 24.760 -1.321 -10.941 1.00 97.31 87 LYS A O 1
ATOM 698 N N . GLN A 1 88 ? 24.757 -3.430 -10.202 1.00 97.06 88 GLN A N 1
ATOM 699 C CA . GLN A 1 88 ? 25.114 -3.125 -8.811 1.00 97.06 88 GLN A CA 1
ATOM 700 C C . GLN A 1 88 ? 24.200 -2.077 -8.158 1.00 97.06 88 GLN A C 1
ATOM 702 O O . GLN A 1 88 ? 24.628 -1.298 -7.309 1.00 97.06 88 GLN A O 1
ATOM 707 N N . GLY A 1 89 ? 22.931 -2.042 -8.564 1.00 92.31 89 GLY A N 1
ATOM 708 C CA . GLY A 1 89 ? 21.971 -1.096 -8.014 1.00 92.31 89 GLY A CA 1
ATOM 709 C C . GLY A 1 89 ? 22.161 0.361 -8.455 1.00 92.31 89 GLY A C 1
ATOM 710 O O . GLY A 1 89 ? 21.668 1.261 -7.775 1.00 92.31 89 GLY A O 1
ATOM 711 N N . VAL A 1 90 ? 22.859 0.621 -9.567 1.00 95.38 90 VAL A N 1
ATOM 712 C CA . VAL A 1 90 ? 23.047 1.977 -10.109 1.00 95.38 90 VAL A CA 1
ATOM 713 C C . VAL A 1 90 ? 22.606 2.092 -11.572 1.00 95.38 90 VAL A C 1
ATOM 715 O O . VAL A 1 90 ? 22.629 1.126 -12.323 1.00 95.38 90 VAL A O 1
ATOM 718 N N . ALA A 1 91 ? 22.199 3.296 -11.988 1.00 93.75 91 ALA A N 1
ATOM 719 C CA . ALA A 1 91 ? 21.824 3.627 -13.372 1.00 93.75 91 ALA A CA 1
ATOM 720 C C . ALA A 1 91 ? 20.801 2.659 -14.031 1.00 93.75 91 ALA A C 1
ATOM 722 O O . ALA A 1 91 ? 21.086 2.062 -15.079 1.00 93.75 91 ALA A O 1
ATOM 723 N N . PRO A 1 92 ? 19.595 2.494 -13.447 1.00 95.06 92 PRO A N 1
ATOM 724 C CA . PRO A 1 92 ? 18.560 1.659 -14.046 1.00 95.06 92 PRO A CA 1
ATOM 725 C C . PRO A 1 92 ? 18.099 2.239 -15.386 1.00 95.06 92 PRO A C 1
ATOM 727 O O . PRO A 1 92 ? 18.095 3.454 -15.600 1.00 95.06 92 PRO A O 1
ATOM 730 N N . GLN A 1 93 ? 17.671 1.368 -16.292 1.00 95.19 93 GLN A N 1
ATOM 731 C CA . GLN A 1 93 ? 17.035 1.784 -17.532 1.00 95.19 93 GLN A CA 1
ATOM 732 C C . GLN A 1 93 ? 15.594 2.204 -17.242 1.00 95.19 93 GLN A C 1
ATOM 734 O O . GLN A 1 93 ? 14.781 1.395 -16.803 1.00 95.19 93 GLN A O 1
ATOM 739 N N . THR A 1 94 ? 15.253 3.466 -17.495 1.00 93.56 94 THR A N 1
ATOM 740 C CA . THR A 1 94 ? 13.883 3.957 -17.303 1.00 93.56 94 THR A CA 1
ATOM 741 C C . THR A 1 94 ? 12.925 3.366 -18.334 1.00 93.56 94 THR A C 1
ATOM 743 O O . THR A 1 94 ? 13.295 3.156 -19.490 1.00 93.56 94 THR A O 1
ATOM 746 N N . LEU A 1 95 ? 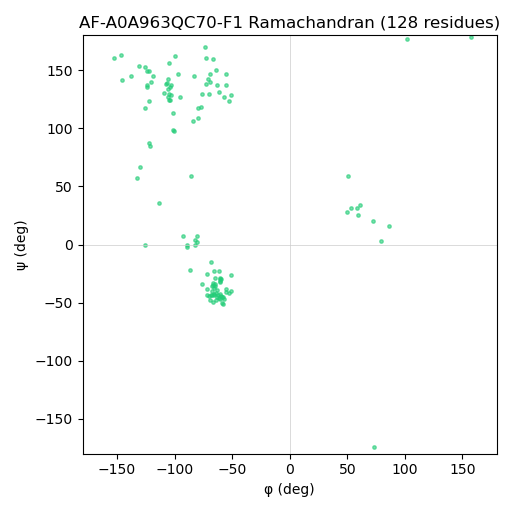11.670 3.138 -17.922 1.00 92.31 95 LEU A N 1
ATOM 747 C CA . LEU A 1 95 ? 10.589 2.716 -18.823 1.00 92.31 95 LEU A CA 1
ATOM 748 C C . LEU A 1 95 ? 10.416 3.685 -19.995 1.00 92.31 95 LEU A C 1
ATOM 750 O O . LEU A 1 95 ? 10.259 3.279 -21.143 1.00 92.31 95 LEU A O 1
ATOM 754 N N . THR A 1 96 ? 10.507 4.980 -19.703 1.00 91.12 96 THR A N 1
ATOM 755 C CA . THR A 1 96 ? 10.523 6.040 -20.703 1.00 91.12 96 THR A CA 1
ATOM 756 C C . THR A 1 96 ? 11.770 6.904 -20.492 1.00 91.12 96 THR A C 1
ATOM 758 O O . THR A 1 96 ? 11.910 7.521 -19.434 1.00 91.12 96 THR A O 1
ATOM 761 N N . PRO A 1 97 ? 12.699 6.973 -21.460 1.00 88.62 97 PRO A N 1
ATOM 762 C CA . PRO A 1 97 ? 13.837 7.890 -21.395 1.00 88.62 97 PRO A CA 1
ATOM 763 C C . PRO A 1 97 ? 13.386 9.344 -21.555 1.00 88.62 97 PRO A C 1
ATOM 765 O O . PRO A 1 97 ? 12.560 9.606 -22.423 1.00 88.62 97 PRO A O 1
ATOM 768 N N . GLY A 1 98 ? 13.964 10.279 -20.791 1.00 86.19 98 GLY A N 1
ATOM 769 C CA . GLY A 1 98 ? 13.729 11.730 -20.896 1.00 86.19 98 GLY A CA 1
ATOM 770 C C . GLY A 1 98 ? 12.788 12.318 -19.832 1.00 86.19 98 GLY A C 1
ATOM 771 O O . GLY A 1 98 ? 12.260 11.601 -18.988 1.00 86.19 98 GLY A O 1
ATOM 772 N N . MET A 1 99 ? 12.598 13.643 -19.859 1.00 84.94 99 MET A N 1
ATOM 773 C CA . MET A 1 99 ? 11.786 14.386 -18.883 1.00 84.94 99 MET A CA 1
ATOM 774 C C . MET A 1 99 ? 10.403 14.697 -19.463 1.00 84.94 99 MET A C 1
ATOM 776 O O . MET A 1 99 ? 10.245 15.643 -20.232 1.00 84.94 99 MET A O 1
ATOM 780 N N . PHE A 1 100 ? 9.405 13.884 -19.119 1.00 83.00 100 PHE A N 1
ATOM 781 C CA . PHE A 1 100 ? 8.071 13.939 -19.730 1.00 83.00 100 PHE A CA 1
ATOM 782 C C . PHE A 1 100 ? 6.950 13.911 -18.688 1.00 83.00 100 PHE A C 1
ATOM 784 O O . PHE A 1 100 ? 6.078 13.042 -18.727 1.00 83.00 100 PHE A O 1
ATOM 791 N N . GLY A 1 101 ? 6.971 14.871 -17.760 1.00 84.62 101 GLY A N 1
ATOM 792 C CA . GLY A 1 101 ? 5.877 15.057 -16.805 1.00 84.62 101 GLY A CA 1
ATOM 793 C C . GLY A 1 101 ? 4.534 15.229 -17.523 1.00 84.62 101 GLY A C 1
ATOM 794 O O . GLY A 1 101 ? 4.458 15.927 -18.535 1.00 84.62 101 GLY A O 1
ATOM 795 N N . TYR A 1 102 ? 3.491 14.572 -17.012 1.00 87.75 102 TYR A N 1
ATOM 796 C CA . TYR A 1 102 ? 2.105 14.693 -17.490 1.00 87.75 102 TYR A CA 1
ATOM 797 C C . TYR A 1 102 ? 1.875 14.311 -18.970 1.00 87.75 102 TYR A C 1
ATOM 799 O O . TYR A 1 102 ? 0.941 14.786 -19.616 1.00 87.75 102 TYR A O 1
ATOM 807 N N . SER A 1 103 ? 2.723 13.453 -19.547 1.00 90.56 103 SER A N 1
ATOM 808 C CA . SER A 1 103 ? 2.621 13.087 -20.964 1.00 90.56 103 SER A CA 1
ATOM 809 C C . SER A 1 103 ? 1.612 11.963 -21.235 1.00 90.56 103 SER A C 1
ATOM 811 O O . SER A 1 103 ? 1.908 10.779 -21.055 1.00 90.56 103 SER A O 1
ATOM 813 N N . LEU A 1 104 ? 0.460 12.320 -21.813 1.00 88.75 104 LEU A N 1
ATOM 814 C CA . LEU A 1 104 ? -0.550 11.356 -22.283 1.00 88.75 104 LEU A CA 1
ATOM 815 C C . LEU A 1 104 ? -0.019 10.403 -23.368 1.00 88.75 104 LEU A C 1
ATOM 817 O O . LEU A 1 104 ? -0.457 9.259 -23.480 1.00 88.75 104 LEU A O 1
ATOM 821 N N . LEU A 1 105 ? 0.960 10.848 -24.161 1.00 92.06 105 LEU A N 1
ATOM 822 C CA . LEU A 1 105 ? 1.585 10.010 -25.185 1.00 92.06 105 LEU A CA 1
ATOM 823 C C . LEU A 1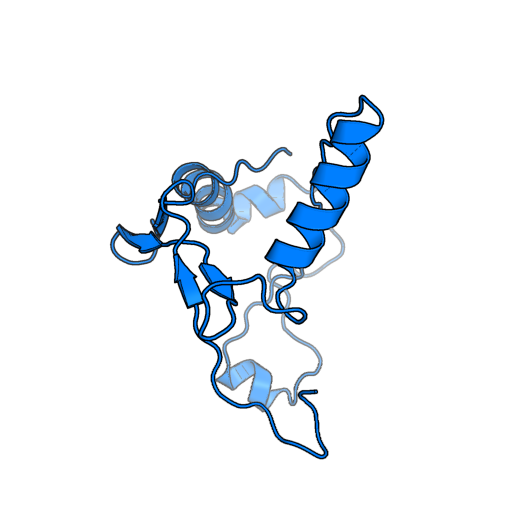 105 ? 2.352 8.838 -24.564 1.00 92.06 105 LEU A C 1
ATOM 825 O O . LEU A 1 105 ? 2.313 7.739 -25.112 1.00 92.06 105 LEU A O 1
ATOM 829 N N . ARG A 1 106 ? 3.017 9.050 -23.421 1.00 89.94 106 ARG A N 1
ATOM 830 C CA . ARG A 1 106 ? 3.758 7.990 -22.718 1.00 89.94 106 ARG A CA 1
ATOM 831 C C . ARG A 1 106 ? 2.817 6.995 -22.055 1.00 89.94 106 ARG A C 1
ATOM 833 O O . ARG A 1 106 ? 3.051 5.795 -22.157 1.00 89.94 106 ARG A O 1
ATOM 840 N N . MET A 1 107 ? 1.712 7.479 -21.487 1.00 88.25 107 MET A N 1
ATOM 841 C CA . MET A 1 107 ? 0.641 6.601 -21.007 1.00 88.25 107 MET A CA 1
ATOM 842 C C . MET A 1 107 ? 0.120 5.701 -22.128 1.00 88.25 107 MET A C 1
ATOM 844 O O . MET A 1 107 ? 0.042 4.487 -21.973 1.00 88.25 107 MET A O 1
ATOM 848 N N . ASN A 1 108 ? -0.152 6.281 -23.301 1.00 91.62 108 ASN A N 1
ATOM 849 C CA . ASN A 1 108 ? -0.631 5.523 -24.450 1.00 91.62 108 ASN A CA 1
ATOM 850 C C . ASN A 1 108 ? 0.413 4.539 -25.017 1.00 91.62 108 ASN A C 1
ATOM 852 O O . ASN A 1 108 ? 0.041 3.470 -25.492 1.00 91.62 108 ASN A O 1
ATOM 856 N N . GLN A 1 109 ? 1.708 4.868 -24.964 1.00 93.31 109 GLN A N 1
ATOM 857 C CA . GLN A 1 109 ? 2.788 3.954 -25.365 1.00 93.31 109 GLN A CA 1
ATOM 858 C C . GLN A 1 109 ? 2.884 2.718 -24.461 1.00 93.31 109 GLN A C 1
ATOM 860 O O . GLN A 1 109 ? 3.272 1.654 -24.934 1.00 93.31 109 GLN A O 1
ATOM 865 N N . HIS A 1 110 ? 2.495 2.843 -23.191 1.00 92.69 110 HIS A N 1
ATOM 866 C CA . HIS A 1 110 ? 2.498 1.757 -22.208 1.00 92.69 110 HIS A CA 1
ATOM 867 C C . HIS A 1 110 ? 1.075 1.378 -21.769 1.00 92.69 110 HIS A C 1
ATOM 869 O O . HIS A 1 110 ? 0.842 1.038 -20.610 1.00 92.69 110 HIS A O 1
ATOM 875 N N . ARG A 1 111 ? 0.110 1.442 -22.697 1.00 94.38 111 ARG A N 1
ATOM 876 C CA . ARG A 1 111 ? -1.326 1.332 -22.400 1.00 94.38 111 ARG A CA 1
ATOM 877 C C . ARG A 1 111 ? -1.696 0.086 -21.596 1.00 94.38 111 ARG A C 1
ATOM 879 O O . ARG A 1 111 ? -2.503 0.190 -20.686 1.00 94.38 111 ARG A O 1
ATOM 886 N N . GLU A 1 112 ? -1.119 -1.071 -21.909 1.00 94.69 112 GLU A N 1
ATOM 887 C CA . GLU A 1 112 ? -1.426 -2.320 -21.194 1.00 94.69 112 GLU A CA 1
ATOM 888 C C . GLU A 1 112 ? -1.087 -2.226 -19.705 1.00 94.69 112 GLU A C 1
ATOM 890 O O . GLU A 1 112 ? -1.897 -2.612 -18.869 1.00 94.69 112 GLU A O 1
ATOM 895 N N . PHE A 1 113 ? 0.067 -1.644 -19.372 1.00 92.56 113 PHE A N 1
ATOM 896 C CA . PHE A 1 113 ? 0.481 -1.422 -17.990 1.00 92.56 113 PHE A CA 1
ATOM 897 C C . PHE A 1 113 ? -0.457 -0.447 -17.267 1.00 92.56 113 PHE A C 1
ATOM 899 O O . PHE A 1 113 ? -0.920 -0.743 -16.168 1.00 92.56 113 PHE A O 1
ATOM 906 N N . PHE A 1 114 ? -0.777 0.690 -17.893 1.00 92.88 114 PHE A N 1
ATOM 907 C CA . PHE A 1 114 ? -1.671 1.687 -17.294 1.00 92.88 114 PHE A CA 1
ATOM 908 C C . PHE A 1 114 ? -3.099 1.159 -17.121 1.00 92.88 114 PHE A C 1
ATOM 910 O O . PHE A 1 114 ? -3.687 1.342 -16.059 1.00 92.88 114 PHE A O 1
ATOM 917 N N . ASN A 1 115 ? -3.641 0.459 -18.120 1.00 94.19 115 ASN A N 1
ATOM 918 C CA . ASN A 1 115 ? -4.960 -0.161 -18.022 1.00 94.19 115 ASN A CA 1
ATOM 919 C C . ASN A 1 115 ? -4.977 -1.234 -16.934 1.00 94.19 115 ASN A C 1
ATOM 921 O O . ASN A 1 115 ? -5.879 -1.237 -16.107 1.00 94.19 115 ASN A O 1
ATOM 925 N N . ALA A 1 116 ? -3.957 -2.099 -16.878 1.00 94.81 116 ALA A N 1
ATOM 926 C CA . ALA A 1 116 ? -3.852 -3.098 -15.821 1.00 94.81 116 ALA A CA 1
ATOM 927 C C . ALA A 1 116 ? -3.824 -2.442 -14.435 1.00 94.81 116 ALA A C 1
ATOM 929 O O . ALA A 1 116 ? -4.561 -2.877 -13.557 1.00 94.81 116 ALA A O 1
ATOM 930 N N . LEU A 1 117 ? -3.047 -1.371 -14.246 1.00 94.19 117 LEU A N 1
ATOM 931 C CA . LEU A 1 117 ? -3.020 -0.633 -12.985 1.00 94.19 117 LEU A CA 1
ATOM 932 C C . LEU A 1 117 ? -4.413 -0.107 -12.607 1.00 94.19 117 LEU A C 1
ATOM 934 O O . LEU A 1 117 ? -4.869 -0.368 -11.497 1.00 94.19 117 LEU A O 1
ATOM 938 N N . MET A 1 118 ? -5.104 0.586 -13.515 1.00 94.00 118 MET A N 1
ATOM 939 C CA . MET A 1 118 ? -6.420 1.173 -13.231 1.00 94.00 118 MET A CA 1
ATOM 940 C C . MET A 1 118 ? -7.495 0.102 -12.995 1.00 94.00 118 MET A C 1
ATOM 942 O O . MET A 1 118 ? -8.192 0.128 -11.978 1.00 94.00 118 MET A O 1
ATOM 946 N N . ASP A 1 119 ? -7.596 -0.875 -13.897 1.00 95.38 119 ASP A N 1
ATOM 947 C CA . ASP A 1 119 ? -8.643 -1.897 -13.875 1.00 95.38 119 ASP A CA 1
ATOM 948 C C . ASP A 1 119 ? -8.449 -2.871 -12.710 1.00 95.38 119 ASP A C 1
ATOM 950 O O . ASP A 1 119 ? -9.395 -3.207 -11.991 1.00 95.38 119 ASP A O 1
ATOM 954 N N . GLN A 1 120 ? -7.214 -3.328 -12.487 1.00 96.56 120 GLN A N 1
ATOM 955 C CA . GLN A 1 120 ? -6.945 -4.331 -11.464 1.00 96.56 120 GLN A CA 1
ATOM 956 C C . GLN A 1 120 ? -6.966 -3.743 -10.055 1.00 96.56 120 GLN A C 1
ATOM 958 O O . GLN A 1 120 ? -7.418 -4.419 -9.132 1.00 96.56 120 GLN A O 1
ATOM 963 N N . MET A 1 121 ? -6.529 -2.496 -9.861 1.00 96.56 121 MET A N 1
ATOM 964 C CA . MET A 1 121 ? -6.623 -1.852 -8.548 1.00 96.56 121 MET A CA 1
ATOM 965 C C . MET A 1 121 ? -8.079 -1.595 -8.167 1.00 96.56 121 MET A C 1
ATOM 967 O O . MET A 1 121 ? -8.479 -1.893 -7.037 1.00 96.56 121 MET A O 1
ATOM 971 N N . LEU A 1 122 ? -8.909 -1.179 -9.131 1.00 95.50 122 LEU A N 1
ATOM 972 C CA . LEU A 1 122 ? -10.351 -1.086 -8.930 1.00 95.50 122 LEU A CA 1
ATOM 973 C C . LEU A 1 122 ? -10.966 -2.455 -8.595 1.00 95.50 122 LEU A C 1
ATOM 975 O O . LEU A 1 122 ? -11.701 -2.567 -7.612 1.00 95.50 122 LEU A O 1
ATOM 979 N N . ALA A 1 123 ? -10.620 -3.512 -9.338 1.00 96.25 123 ALA A N 1
ATOM 980 C CA . ALA A 1 123 ? -11.063 -4.878 -9.042 1.00 96.25 123 ALA A CA 1
ATOM 981 C C . ALA A 1 123 ? -10.597 -5.365 -7.652 1.00 96.25 123 ALA A C 1
ATOM 983 O O . ALA A 1 123 ? -11.324 -6.082 -6.963 1.00 96.25 123 ALA A O 1
ATOM 984 N N . PHE A 1 124 ? -9.428 -4.909 -7.189 1.00 97.44 124 PHE A N 1
ATOM 985 C CA . PHE A 1 124 ? -8.896 -5.155 -5.846 1.00 97.44 124 PHE A CA 1
ATOM 986 C C . PHE A 1 124 ? -9.492 -4.235 -4.756 1.00 97.44 124 PHE A C 1
ATOM 988 O O . PHE A 1 124 ? -9.059 -4.261 -3.598 1.00 97.44 124 PHE A O 1
ATOM 995 N N . LYS A 1 125 ? -10.515 -3.437 -5.090 1.00 96.25 125 LYS A N 1
ATOM 996 C CA . LYS A 1 125 ? -11.188 -2.477 -4.197 1.00 96.25 125 LYS A CA 1
ATOM 997 C C . LYS A 1 125 ? -10.256 -1.384 -3.652 1.00 96.25 125 LYS A C 1
ATOM 999 O O . LYS A 1 125 ? -10.406 -0.950 -2.511 1.00 96.25 125 LYS A O 1
ATOM 1004 N N . VAL A 1 126 ? -9.283 -0.953 -4.451 1.00 95.56 126 VAL A N 1
ATOM 1005 C CA . VAL A 1 126 ? -8.433 0.215 -4.184 1.00 95.56 126 VAL A CA 1
ATOM 1006 C C . VAL A 1 126 ? -8.602 1.175 -5.361 1.00 95.56 126 VAL A C 1
ATOM 1008 O O . VAL A 1 126 ? -7.866 1.063 -6.339 1.00 95.56 126 VAL A O 1
ATOM 1011 N N . PRO A 1 127 ? -9.609 2.066 -5.330 1.00 92.75 127 PRO A N 1
ATOM 1012 C CA . PRO A 1 127 ? -9.819 3.000 -6.425 1.00 92.75 127 PRO A CA 1
ATOM 1013 C C . PRO A 1 127 ? -8.608 3.930 -6.554 1.00 92.75 127 PRO A C 1
ATOM 1015 O O . PRO A 1 127 ? -8.069 4.401 -5.552 1.00 92.75 127 PRO A O 1
ATOM 1018 N N . ILE A 1 128 ? -8.191 4.170 -7.793 1.00 92.69 128 ILE A N 1
ATOM 1019 C CA . ILE A 1 128 ? -7.201 5.187 -8.139 1.00 92.69 128 ILE A CA 1
ATOM 1020 C C . ILE A 1 128 ? -7.968 6.366 -8.727 1.00 92.69 128 ILE A C 1
ATOM 1022 O O . ILE A 1 128 ? -8.791 6.188 -9.624 1.00 92.69 128 ILE A O 1
ATOM 1026 N N . GLU A 1 129 ? -7.699 7.553 -8.202 1.00 82.00 129 GLU A N 1
ATOM 1027 C CA . GLU A 1 129 ? -8.197 8.819 -8.729 1.00 82.00 129 GLU A CA 1
ATOM 1028 C C . GLU A 1 129 ? -7.039 9.534 -9.436 1.00 82.00 129 GLU A C 1
ATOM 1030 O O . GLU A 1 129 ? -5.933 9.586 -8.892 1.00 82.00 129 GLU A O 1
ATOM 1035 N N . GLY A 1 130 ? -7.277 10.053 -10.645 1.00 67.44 130 GLY A N 1
ATOM 1036 C CA . GLY A 1 130 ? -6.259 10.738 -11.455 1.00 67.44 130 GLY A CA 1
ATOM 1037 C C . GLY A 1 130 ? -6.422 10.532 -12.950 1.00 67.44 130 GLY A C 1
ATOM 1038 O O . GLY A 1 130 ? -6.672 9.377 -13.360 1.00 67.44 130 GLY A O 1
#

Mean predicted aligned error: 4.88 Å

Solvent-accessible surface area (backbone atoms only — not comparable to full-atom values): 8384 Å² total; per-residue (Å²): 129,76,41,96,91,66,42,80,74,91,74,52,68,46,75,39,74,91,54,61,39,38,38,69,92,50,90,50,42,83,41,65,50,64,41,42,29,43,98,88,67,46,83,27,84,88,24,67,65,52,52,49,55,53,53,50,55,52,40,44,77,72,76,44,85,92,83,84,86,85,90,83,85,85,85,63,56,73,64,49,78,64,60,38,57,75,44,72,79,49,88,77,50,52,68,64,85,77,93,64,83,92,44,66,67,58,50,61,74,44,38,70,62,54,48,49,52,57,55,42,31,41,68,48,74,46,80,80,86,132

Secondary structure (DSSP, 8-state):
--BTTTB----EEEEEEEEEEEETTTTTEEEEEEEEE-TTSPBPTT-HHHHHHHHHHHHHHTT-------------B---HHHHHHTTT-SPPBSS-S--TT-HHHHHHTHHHHHHHHHHHHHTT-----

Sequence (130 aa):
ATGWQHGFPDALARLDLDTARNIPWDANTPFFLGDFVNADGTPHAQCPRQALKRVLKRAEKMGFSVMTGMEFEWFNFLETPESWAAKQGVAPQTLTPGMFGYSLLRMNQHREFFNALMDQMLAFKVPIEG

Radius of gyration: 20.55 Å; Cα contacts (8 Å, |Δi|>4): 113; chains: 1; bounding box: 42×31×51 Å

Nearest PDB structures (foldseek):
  8x6z-assembly1_A  TM=7.364E-01  e=9.679E-03  Pseudomonas
  8x6z-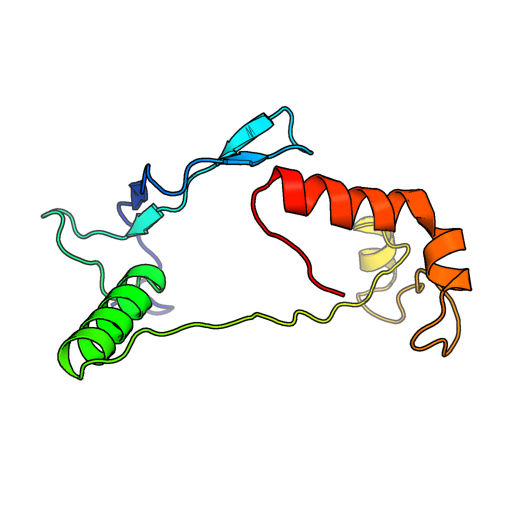assembly1_D  TM=6.275E-01  e=4.217E-03  Pseudomonas
  8x6z-assembly1_C  TM=6.179E-01  e=3.956E-03  Pseudomonas
  8x6z-assembly1_B  TM=6.205E-01  e=4.495E-03  Pseudomonas
  8x6z-assembly1_E  TM=5.828E-01  e=7.990E-03  Pseudomonas

pLDDT: mean 93.44, std 6.2, range [61.44, 98.56]